Protein AF-A0A5Y0Z789-F1 (afdb_monomer_lite)

InterPro domains:
  IPR005661 Na+-transporting methylmalonyl-CoA/oxaloacetate decarboxylase, beta subunit [PF03977] (1-127)
  IPR005661 Na+-transporting methylmalonyl-CoA/oxaloacetate decarboxylase, beta subunit [PTHR35806] (1-127)
  IPR005661 Na+-transporting methylmalonyl-CoA/oxaloacetate decarboxylase, beta subunit [TIGR01109] (1-127)

Foldseek 3Di:
DPPVVVVVVLVCCVVVVPNVVVNVCVVPVVCVVVVVVVVVVVVVCCDCVNCVDPVNVVVVVVVVVVLVVQLVVLLVVLVVVQVVDPDRDDSLLSSLPPPPPPVSLVVSQVVQCVVPVVDGRSVVSND

Sequence (127 aa):
APLLGMFCFGNLMRE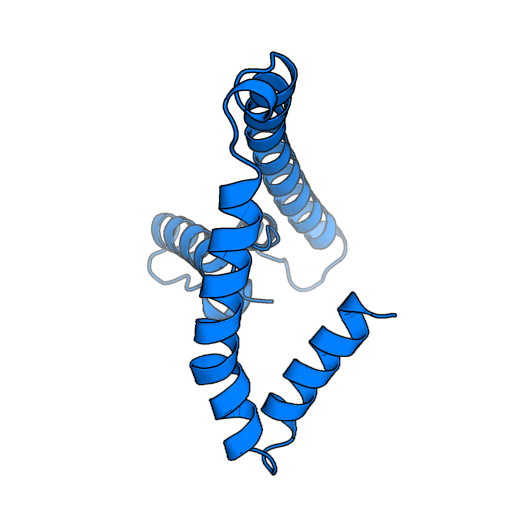SGVVERLSDTVQNGLINIVTIFLGLSVGAKLVADKFLQPQTLGILLLGVIAFGIGTAAGVLMAKLMNLCSKNKINPLIGSAGVSAVPMAARVSNKVGLESDPQNFLLMHAMG

pLDDT: mean 88.75, std 5.13, range [66.31, 96.19]

Radius of gyration: 19.45 Å; chains: 1; bounding box: 41×45×46 Å

Organism: NCBI:txid1151177

Structure (mmCIF, N/CA/C/O backbone):
data_AF-A0A5Y0Z789-F1
#
_entry.id   AF-A0A5Y0Z789-F1
#
loop_
_atom_site.group_PDB
_atom_site.id
_atom_site.type_symbol
_atom_site.label_atom_id
_atom_site.label_alt_id
_atom_site.label_comp_id
_atom_site.label_asym_id
_atom_site.label_entity_id
_atom_site.label_seq_id
_atom_site.pdbx_PDB_ins_code
_atom_site.Cartn_x
_atom_site.Cartn_y
_atom_site.Cartn_z
_atom_site.occupancy
_atom_site.B_iso_or_equiv
_atom_site.auth_seq_id
_atom_site.auth_comp_id
_atom_site.auth_asym_id
_atom_site.auth_atom_id
_atom_site.pdbx_PDB_model_num
ATOM 1 N N . ALA A 1 1 ? -12.865 -0.979 -14.619 1.00 70.06 1 ALA A N 1
ATOM 2 C CA . ALA A 1 1 ? -12.938 -2.455 -14.605 1.00 70.06 1 ALA A CA 1
ATOM 3 C C . ALA A 1 1 ? -11.585 -3.160 -14.408 1.00 70.06 1 ALA A C 1
ATOM 5 O O . ALA A 1 1 ? -11.550 -4.023 -13.542 1.00 70.06 1 ALA A O 1
ATOM 6 N N . PRO A 1 2 ? -10.477 -2.837 -15.116 1.00 89.00 2 PRO A N 1
ATOM 7 C CA . PRO A 1 2 ? -9.310 -3.734 -15.142 1.00 89.00 2 PRO A CA 1
ATOM 8 C C . PRO A 1 2 ? -8.552 -3.840 -13.808 1.00 89.00 2 PRO A C 1
ATOM 10 O O . PRO A 1 2 ? -8.127 -4.928 -13.446 1.00 89.00 2 PRO A O 1
ATOM 13 N N . LEU A 1 3 ? -8.424 -2.750 -13.042 1.00 87.50 3 LEU A N 1
ATOM 14 C CA . LEU A 1 3 ? -7.673 -2.763 -11.776 1.00 87.50 3 LEU A CA 1
ATOM 15 C C . LEU A 1 3 ? -8.421 -3.503 -10.657 1.00 87.50 3 LEU A C 1
ATOM 17 O O . LEU A 1 3 ? -7.940 -4.511 -10.149 1.00 87.50 3 LEU A O 1
ATOM 21 N N . LEU A 1 4 ? -9.628 -3.034 -10.317 1.00 89.19 4 LEU A N 1
ATOM 22 C CA . LEU A 1 4 ? -10.466 -3.660 -9.286 1.00 89.19 4 LEU A CA 1
ATOM 23 C C . LEU A 1 4 ? -10.856 -5.100 -9.652 1.00 89.19 4 LEU A C 1
ATOM 25 O O . LEU A 1 4 ? -10.891 -5.948 -8.773 1.00 89.19 4 LEU A O 1
ATOM 29 N N . GLY A 1 5 ? -11.084 -5.404 -10.936 1.00 91.62 5 GLY A N 1
ATOM 30 C CA . GLY A 1 5 ? -11.401 -6.763 -11.384 1.00 91.62 5 GLY A CA 1
ATOM 31 C C . GLY A 1 5 ? -10.266 -7.755 -11.123 1.00 91.62 5 GLY A C 1
ATOM 32 O O . GLY A 1 5 ? -10.500 -8.803 -10.526 1.00 91.62 5 GLY A O 1
ATOM 33 N N . MET A 1 6 ? -9.028 -7.406 -11.494 1.00 91.81 6 MET A N 1
ATOM 34 C CA . MET A 1 6 ? -7.859 -8.257 -11.229 1.00 91.81 6 MET A CA 1
ATOM 35 C C . MET A 1 6 ? -7.544 -8.361 -9.733 1.00 91.81 6 MET A C 1
ATOM 37 O O . MET A 1 6 ? -7.157 -9.430 -9.263 1.00 91.81 6 MET A O 1
ATOM 41 N N . PHE A 1 7 ? -7.766 -7.284 -8.971 1.00 90.62 7 PHE A N 1
ATOM 42 C CA . PHE A 1 7 ? -7.653 -7.305 -7.511 1.00 90.62 7 PHE A CA 1
ATOM 43 C C . PHE A 1 7 ? -8.662 -8.274 -6.877 1.00 90.62 7 PHE A C 1
ATOM 45 O O . PHE A 1 7 ? -8.276 -9.161 -6.117 1.00 90.62 7 PHE A O 1
ATOM 52 N N . CYS A 1 8 ? -9.946 -8.160 -7.229 1.00 92.31 8 CYS A N 1
ATOM 53 C CA . CYS A 1 8 ? -10.996 -9.040 -6.720 1.00 92.31 8 CYS A CA 1
ATOM 54 C C . CYS A 1 8 ? -10.793 -10.496 -7.148 1.00 92.31 8 CYS A C 1
ATOM 56 O O . CYS A 1 8 ? -11.110 -11.389 -6.372 1.00 92.31 8 CYS A O 1
ATOM 58 N N . PHE A 1 9 ? -10.240 -10.751 -8.337 1.00 92.88 9 PHE A N 1
ATOM 59 C CA . PHE A 1 9 ? -9.889 -12.106 -8.764 1.00 92.88 9 PHE A CA 1
ATOM 60 C C . PHE A 1 9 ? -8.791 -12.716 -7.881 1.00 92.88 9 PHE A C 1
ATOM 62 O O . PHE A 1 9 ? -8.927 -13.854 -7.437 1.00 92.88 9 PHE A O 1
ATOM 69 N N . GLY A 1 10 ? -7.748 -11.945 -7.553 1.00 91.50 10 GLY A N 1
ATOM 70 C CA . GLY A 1 10 ? -6.739 -12.344 -6.567 1.00 91.50 10 GLY A CA 1
ATOM 71 C C . GLY A 1 10 ? -7.346 -12.642 -5.193 1.00 91.50 10 GLY A C 1
ATOM 72 O O . GLY A 1 10 ? -7.052 -13.681 -4.605 1.00 91.50 10 GLY A O 1
ATOM 73 N N . ASN A 1 11 ? -8.247 -11.776 -4.720 1.00 93.12 11 ASN A N 1
ATOM 74 C CA . ASN A 1 11 ? -8.948 -11.976 -3.451 1.00 93.12 11 ASN A CA 1
ATOM 75 C C . ASN A 1 11 ? -9.834 -13.232 -3.470 1.00 93.12 11 ASN A C 1
ATOM 77 O O . ASN A 1 11 ? -9.814 -14.013 -2.528 1.00 93.12 11 ASN A O 1
ATOM 81 N N . LEU A 1 12 ? -10.562 -13.476 -4.563 1.00 93.75 12 LEU A N 1
ATOM 82 C CA . LEU A 1 12 ? -11.405 -14.659 -4.720 1.00 93.75 12 LEU A CA 1
ATOM 83 C C . LEU A 1 12 ? -10.580 -15.949 -4.719 1.00 93.75 12 LEU A C 1
ATOM 85 O O . LEU A 1 12 ? -10.986 -16.913 -4.086 1.00 93.75 12 LEU A O 1
ATOM 89 N N . MET A 1 13 ? -9.421 -15.980 -5.384 1.00 91.31 13 MET A N 1
ATOM 90 C CA . MET A 1 13 ? -8.545 -17.159 -5.352 1.00 91.31 13 MET A CA 1
ATOM 91 C C . MET A 1 13 ? -8.060 -17.479 -3.933 1.00 91.31 13 MET A C 1
ATOM 93 O O . MET A 1 13 ? -7.968 -18.652 -3.577 1.00 91.31 13 MET A O 1
ATOM 97 N N . ARG A 1 14 ? -7.793 -16.449 -3.121 1.00 90.75 14 ARG A N 1
ATOM 98 C CA . ARG A 1 14 ? -7.392 -16.607 -1.719 1.00 90.75 14 ARG A CA 1
ATOM 99 C C . ARG A 1 14 ? -8.551 -17.069 -0.831 1.00 90.75 14 ARG A C 1
ATOM 101 O O . ARG A 1 14 ? -8.387 -18.014 -0.071 1.00 90.75 14 ARG A O 1
ATOM 108 N N . GLU A 1 15 ? -9.712 -16.430 -0.944 1.00 92.69 15 GLU A N 1
ATOM 109 C CA . GLU A 1 15 ? -10.874 -16.696 -0.082 1.00 92.69 15 GLU A CA 1
ATOM 110 C C . GLU A 1 15 ? -11.660 -17.954 -0.490 1.00 92.69 15 GLU A C 1
ATOM 112 O O . GLU A 1 15 ? -12.334 -18.563 0.334 1.00 92.69 15 GLU A O 1
ATOM 117 N N . SER A 1 16 ? -11.581 -18.387 -1.754 1.00 91.56 16 SER A N 1
ATOM 118 C CA . SER A 1 16 ? -12.356 -19.532 -2.249 1.00 91.56 16 SER A CA 1
ATOM 119 C C . SER A 1 16 ? -11.886 -20.882 -1.695 1.00 91.56 16 SER A C 1
ATOM 121 O O . SER A 1 16 ? -12.645 -21.844 -1.800 1.00 91.56 16 SER A O 1
ATOM 123 N N . GLY A 1 17 ? -10.655 -20.999 -1.185 1.00 87.56 17 GLY A N 1
ATOM 124 C CA . GLY A 1 17 ? -10.113 -22.205 -0.531 1.00 87.56 17 GLY A CA 1
ATOM 125 C C . GLY A 1 17 ? -9.933 -23.458 -1.407 1.00 87.56 17 GLY A C 1
ATOM 126 O O . GLY A 1 17 ? -9.215 -24.371 -1.027 1.00 87.56 17 GLY A O 1
ATOM 127 N N . VAL A 1 18 ? -10.538 -23.522 -2.597 1.00 92.62 18 VAL A N 1
ATOM 128 C CA . VAL A 1 18 ? -10.474 -24.691 -3.503 1.00 92.62 18 VAL A CA 1
ATOM 129 C C . VAL A 1 18 ? -9.350 -24.599 -4.539 1.00 92.62 18 VAL A C 1
ATOM 131 O O . VAL A 1 18 ? -9.036 -25.578 -5.212 1.00 92.62 18 VAL A O 1
ATOM 134 N N . VAL A 1 19 ? -8.733 -23.423 -4.678 1.00 92.12 19 VAL A N 1
ATOM 135 C CA . VAL A 1 19 ? -7.673 -23.136 -5.659 1.00 92.12 19 VAL A CA 1
ATOM 136 C C . VAL A 1 19 ? -6.335 -22.799 -4.991 1.00 92.12 19 VAL A C 1
ATOM 138 O O . VAL A 1 19 ? -5.608 -21.928 -5.466 1.00 92.12 19 VAL A O 1
ATOM 141 N N . GLU A 1 20 ? -5.973 -23.508 -3.916 1.00 91.19 20 GLU A N 1
ATOM 142 C CA . GLU A 1 20 ? -4.737 -23.268 -3.143 1.00 91.19 20 GLU A CA 1
ATOM 143 C C . GLU A 1 20 ? -3.488 -23.191 -4.029 1.00 91.19 20 GLU A C 1
ATOM 145 O O . GLU A 1 20 ? -2.746 -22.215 -3.979 1.00 91.19 20 GLU A O 1
ATOM 150 N N . ARG A 1 21 ? -3.315 -24.155 -4.945 1.00 93.38 21 ARG A N 1
ATOM 151 C CA . ARG A 1 21 ? -2.174 -24.178 -5.876 1.00 93.38 21 ARG A CA 1
ATOM 152 C C . ARG A 1 21 ? -2.072 -22.910 -6.721 1.00 93.38 21 ARG A C 1
ATOM 154 O O . ARG A 1 21 ? -0.965 -22.447 -6.993 1.00 93.38 21 ARG A O 1
ATOM 161 N N . LEU A 1 22 ? -3.203 -22.367 -7.174 1.00 90.69 22 LEU A N 1
ATOM 162 C CA . LEU A 1 22 ? -3.219 -21.149 -7.984 1.00 90.69 22 LEU A CA 1
ATOM 163 C C . LEU A 1 22 ? -2.945 -19.931 -7.104 1.00 90.69 22 LEU A C 1
ATOM 165 O O . LEU A 1 22 ? -2.101 -19.120 -7.472 1.00 90.69 22 LEU A O 1
ATOM 169 N N . SER A 1 23 ? -3.591 -19.833 -5.939 1.00 91.62 23 SER A N 1
ATOM 170 C CA . SER A 1 23 ? -3.356 -18.752 -4.976 1.00 91.62 23 SER A CA 1
ATOM 171 C C . SER A 1 23 ? -1.876 -18.669 -4.577 1.00 91.62 23 SER A C 1
ATOM 173 O O . SER A 1 23 ? -1.267 -17.604 -4.685 1.00 91.62 23 SER A O 1
ATOM 175 N N . ASP A 1 24 ? -1.258 -19.803 -4.232 1.00 93.56 24 ASP A N 1
ATOM 176 C CA . ASP A 1 24 ? 0.160 -19.894 -3.864 1.00 93.56 24 ASP A CA 1
ATOM 177 C C . ASP A 1 24 ? 1.104 -19.546 -5.009 1.00 93.56 24 ASP A C 1
ATOM 179 O O . ASP A 1 24 ? 2.103 -18.847 -4.810 1.00 93.56 24 ASP A O 1
ATOM 183 N N . THR A 1 25 ? 0.782 -20.001 -6.220 1.00 94.50 25 THR A N 1
ATOM 184 C CA . THR A 1 25 ? 1.568 -19.667 -7.411 1.00 94.50 25 THR A CA 1
ATOM 185 C C . THR A 1 25 ? 1.485 -18.174 -7.709 1.00 94.50 25 THR A C 1
ATOM 187 O O . THR A 1 25 ? 2.501 -17.573 -8.051 1.00 94.50 25 THR A O 1
ATOM 190 N N . VAL A 1 26 ? 0.309 -17.559 -7.555 1.00 93.25 26 VAL A N 1
ATOM 191 C CA . VAL A 1 26 ? 0.108 -16.128 -7.797 1.00 93.25 26 VAL A CA 1
ATOM 192 C C . VAL A 1 26 ? 0.884 -15.293 -6.780 1.00 93.25 26 VAL A C 1
ATOM 194 O O . VAL A 1 26 ? 1.675 -14.450 -7.195 1.00 93.25 26 VAL A O 1
ATOM 197 N N . GLN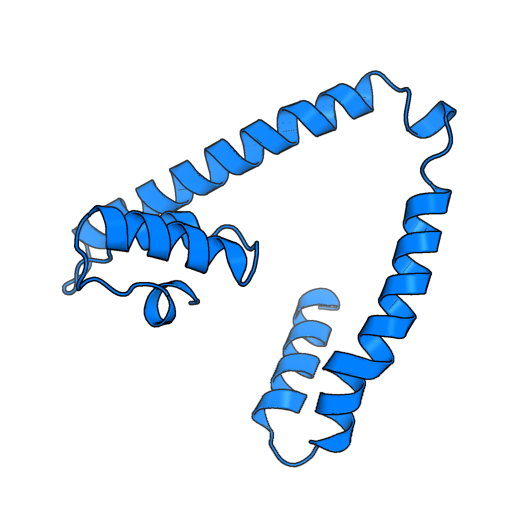 A 1 27 ? 0.723 -15.541 -5.475 1.00 90.69 27 GLN A N 1
ATOM 198 C CA . GLN A 1 27 ? 1.349 -14.719 -4.428 1.00 90.69 27 GLN A CA 1
ATOM 199 C C . GLN A 1 27 ? 2.875 -14.874 -4.334 1.00 90.69 27 GLN A C 1
ATOM 201 O O . GLN A 1 27 ? 3.550 -13.935 -3.919 1.00 90.69 27 GLN A O 1
ATOM 206 N N . ASN A 1 28 ? 3.423 -16.025 -4.744 1.00 93.50 28 ASN A N 1
ATOM 207 C CA . ASN A 1 28 ? 4.860 -16.296 -4.693 1.00 93.50 28 ASN A CA 1
ATOM 208 C C . ASN A 1 28 ? 5.496 -16.273 -6.090 1.00 93.50 28 ASN A C 1
ATOM 210 O O . ASN A 1 28 ? 6.161 -15.312 -6.472 1.00 93.50 28 ASN A O 1
ATOM 214 N N . GLY A 1 29 ? 5.311 -17.348 -6.861 1.00 92.75 29 GLY A N 1
ATOM 215 C CA . GLY A 1 29 ? 6.058 -17.583 -8.099 1.00 92.75 29 GLY A CA 1
ATOM 216 C C . GLY A 1 29 ? 5.807 -16.520 -9.167 1.00 92.75 29 GLY A C 1
ATOM 217 O O . GLY A 1 29 ? 6.748 -15.933 -9.699 1.00 92.75 29 GLY A O 1
ATOM 218 N N . LEU A 1 30 ? 4.538 -16.239 -9.458 1.00 94.06 30 LEU A N 1
ATOM 219 C CA . LEU A 1 30 ? 4.148 -15.317 -10.518 1.00 94.06 30 LEU A CA 1
ATOM 220 C C . LEU A 1 30 ? 4.506 -13.870 -10.173 1.00 94.06 30 LEU A C 1
ATOM 222 O O . LEU A 1 30 ? 5.106 -13.185 -11.002 1.00 94.06 30 LEU A O 1
ATOM 226 N N . ILE A 1 31 ? 4.185 -13.411 -8.958 1.00 94.19 31 ILE A N 1
ATOM 227 C CA . ILE A 1 31 ? 4.531 -12.056 -8.510 1.00 94.19 31 ILE A CA 1
ATOM 228 C C . ILE A 1 31 ? 6.043 -11.836 -8.543 1.00 94.19 31 ILE A C 1
ATOM 230 O O . ILE A 1 31 ? 6.470 -10.799 -9.046 1.00 94.19 31 ILE A O 1
ATOM 234 N N . ASN A 1 32 ? 6.862 -12.798 -8.111 1.00 94.56 32 ASN A N 1
ATOM 235 C CA . ASN A 1 32 ? 8.320 -12.652 -8.147 1.00 94.56 32 ASN A CA 1
ATOM 236 C C . ASN A 1 32 ? 8.853 -12.479 -9.580 1.00 94.56 32 ASN A C 1
ATOM 238 O O . ASN A 1 32 ? 9.678 -11.601 -9.825 1.00 94.56 32 ASN A O 1
ATOM 242 N N . ILE A 1 33 ? 8.342 -13.252 -10.543 1.00 95.94 33 ILE A N 1
ATOM 243 C CA . ILE A 1 33 ? 8.748 -13.148 -11.955 1.00 95.94 33 ILE A CA 1
ATOM 244 C C . ILE A 1 33 ? 8.309 -11.806 -12.555 1.00 95.94 33 ILE A C 1
ATOM 246 O O . ILE A 1 33 ? 9.117 -11.080 -13.137 1.00 95.94 33 ILE A O 1
ATOM 250 N N . VAL A 1 34 ? 7.031 -11.449 -12.400 1.00 96.06 34 VAL A N 1
ATOM 251 C CA . VAL A 1 34 ? 6.477 -10.213 -12.975 1.00 96.06 34 VAL A CA 1
ATOM 252 C C . VAL A 1 34 ? 7.107 -8.977 -12.332 1.00 96.06 34 VAL A C 1
ATOM 254 O O . VAL A 1 34 ? 7.358 -7.999 -13.031 1.00 96.06 34 VAL A O 1
ATOM 257 N N . THR A 1 35 ? 7.435 -9.020 -11.038 1.00 94.69 35 THR A N 1
ATOM 258 C CA . THR A 1 35 ? 8.108 -7.916 -10.334 1.00 94.69 35 THR A CA 1
ATOM 259 C C . THR A 1 35 ? 9.502 -7.656 -10.895 1.00 94.69 35 THR A C 1
ATOM 261 O O . THR A 1 35 ? 9.868 -6.495 -11.067 1.00 94.69 35 THR A O 1
ATOM 264 N N . ILE A 1 36 ? 10.260 -8.699 -11.251 1.00 95.19 36 ILE A N 1
ATOM 265 C CA . ILE A 1 36 ? 11.564 -8.539 -11.914 1.00 95.19 36 ILE A CA 1
ATOM 266 C C . ILE A 1 36 ? 11.379 -7.824 -13.255 1.00 95.19 36 ILE A C 1
ATOM 268 O O . ILE A 1 36 ? 12.008 -6.793 -13.495 1.00 95.19 36 ILE A O 1
ATOM 272 N N . PHE A 1 37 ? 10.476 -8.308 -14.112 1.00 96.19 37 PHE A N 1
ATOM 273 C CA . PHE A 1 37 ? 10.241 -7.683 -15.417 1.00 96.19 37 PHE A CA 1
ATOM 274 C C . PHE A 1 37 ? 9.709 -6.253 -15.310 1.00 96.19 37 PHE A C 1
ATOM 276 O O . PHE A 1 37 ? 10.130 -5.383 -16.075 1.00 96.19 37 PHE A O 1
ATOM 283 N N . LEU A 1 38 ? 8.825 -5.984 -14.349 1.00 94.88 38 LEU A N 1
ATOM 284 C CA . LEU A 1 38 ? 8.325 -4.642 -14.075 1.00 94.88 38 LEU A CA 1
ATOM 285 C C . LEU A 1 38 ? 9.454 -3.728 -13.591 1.00 94.88 38 LEU A C 1
ATOM 287 O O . LEU A 1 38 ? 9.582 -2.614 -14.092 1.00 94.88 38 LEU A O 1
ATOM 291 N N . GLY A 1 39 ? 10.306 -4.208 -12.683 1.00 93.81 39 GLY A N 1
ATOM 292 C CA . GLY A 1 39 ? 11.469 -3.480 -12.180 1.00 93.81 39 GLY A CA 1
ATOM 293 C C . GLY A 1 39 ? 12.439 -3.098 -13.296 1.00 93.81 39 GLY A C 1
ATOM 294 O O . GLY A 1 39 ? 12.828 -1.935 -13.393 1.00 93.81 39 GLY A O 1
ATOM 295 N N . LEU A 1 40 ? 12.755 -4.031 -14.200 1.00 94.25 40 LEU A N 1
ATOM 296 C CA . LEU A 1 40 ? 13.567 -3.742 -15.386 1.00 94.25 40 LEU A CA 1
ATOM 297 C C . LEU A 1 40 ? 12.871 -2.749 -16.325 1.00 94.25 40 LEU A C 1
ATOM 299 O O . LEU A 1 40 ? 13.512 -1.830 -16.825 1.00 94.25 40 LEU A O 1
ATOM 303 N N . SER A 1 41 ? 11.564 -2.896 -16.547 1.00 93.06 41 SER A N 1
ATOM 304 C CA . SER A 1 41 ? 10.798 -2.022 -17.447 1.00 93.06 41 SER A CA 1
ATOM 305 C C . SER A 1 41 ? 10.698 -0.584 -16.926 1.00 93.06 41 SER A C 1
ATOM 307 O O . SER A 1 41 ? 10.815 0.366 -17.701 1.00 93.06 41 SER A O 1
ATOM 309 N N . VAL A 1 42 ? 10.510 -0.410 -15.615 1.00 92.25 42 VAL A N 1
ATOM 310 C CA . VAL A 1 42 ? 10.524 0.901 -14.947 1.00 92.25 42 VAL A CA 1
ATOM 311 C C . VAL A 1 42 ? 11.944 1.466 -14.929 1.00 92.25 42 VAL A C 1
ATOM 313 O O . VAL A 1 42 ? 12.140 2.626 -15.287 1.00 92.25 42 VAL A O 1
ATOM 316 N N . GLY A 1 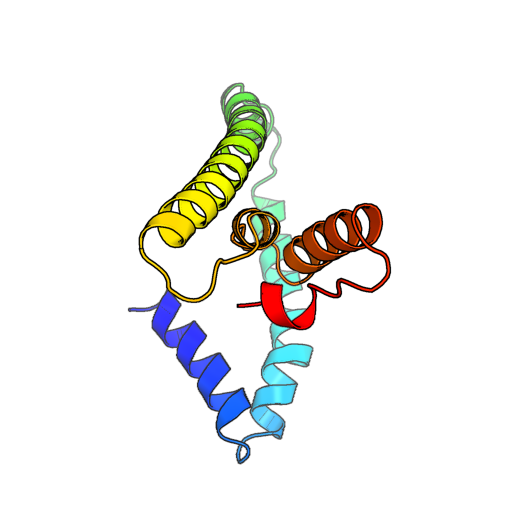43 ? 12.945 0.643 -14.602 1.00 89.25 43 GLY A N 1
ATOM 317 C CA . GLY A 1 43 ? 14.359 1.024 -14.619 1.00 89.25 43 GLY A CA 1
ATOM 318 C C . GLY A 1 43 ? 14.841 1.474 -15.999 1.00 89.25 43 GLY A C 1
ATOM 319 O O . GLY A 1 43 ? 15.564 2.458 -16.107 1.00 89.25 43 GLY A O 1
ATOM 320 N N . ALA A 1 44 ? 14.352 0.851 -17.072 1.00 88.94 44 ALA A N 1
ATOM 321 C CA . ALA A 1 44 ? 14.645 1.252 -18.447 1.00 88.94 44 ALA A CA 1
ATOM 322 C C . ALA A 1 44 ? 14.136 2.664 -18.798 1.00 88.94 44 ALA A C 1
ATOM 324 O O . ALA A 1 44 ? 14.589 3.257 -19.776 1.00 88.94 44 ALA A O 1
ATOM 325 N N . LYS A 1 45 ? 13.203 3.232 -18.020 1.00 83.19 45 LYS A N 1
ATOM 326 C CA . LYS A 1 45 ? 12.747 4.624 -18.173 1.00 83.19 45 LYS A CA 1
ATOM 327 C C . LYS A 1 45 ? 13.593 5.630 -17.384 1.00 83.19 45 LYS A C 1
ATOM 329 O O . LYS A 1 45 ? 13.440 6.828 -17.618 1.00 83.19 45 LYS A O 1
ATOM 334 N N . LEU A 1 46 ? 14.511 5.181 -16.524 1.00 81.94 46 LEU A N 1
ATOM 335 C CA . LEU A 1 46 ? 15.434 6.023 -15.747 1.00 81.94 46 LEU A CA 1
ATOM 336 C C . LEU A 1 46 ? 16.662 6.457 -16.570 1.00 81.94 46 LEU A C 1
ATOM 338 O O . LEU A 1 46 ? 17.796 6.406 -16.101 1.00 81.94 46 LEU A O 1
ATOM 342 N N . VAL A 1 47 ? 16.448 6.882 -17.816 1.00 84.56 47 VAL A N 1
ATOM 343 C CA . VAL A 1 47 ? 17.506 7.473 -18.651 1.00 84.56 47 VAL A CA 1
ATOM 344 C C . VAL A 1 47 ? 17.782 8.898 -18.163 1.00 84.56 47 VAL A C 1
ATOM 346 O O . VAL A 1 47 ? 16.848 9.600 -17.768 1.00 84.56 47 VAL A O 1
ATOM 349 N N . ALA A 1 48 ? 19.046 9.336 -18.200 1.00 76.88 48 ALA A N 1
ATOM 350 C CA . ALA A 1 48 ? 19.495 10.638 -17.691 1.00 76.88 48 ALA A CA 1
ATOM 351 C C . ALA A 1 48 ? 18.596 11.803 -18.144 1.00 76.88 48 ALA A C 1
ATOM 353 O O . ALA A 1 48 ? 18.143 12.582 -17.313 1.00 76.88 48 ALA A O 1
ATOM 354 N N . ASP A 1 49 ? 18.217 11.841 -19.421 1.00 79.19 49 ASP A N 1
ATOM 355 C CA . ASP A 1 49 ? 17.394 12.914 -19.995 1.00 79.19 49 ASP A CA 1
ATOM 356 C C . ASP A 1 49 ? 15.941 12.926 -19.498 1.00 79.19 49 ASP A C 1
ATOM 358 O O . ASP A 1 49 ? 15.230 13.913 -19.679 1.00 79.19 49 ASP A O 1
ATOM 362 N N . LYS A 1 50 ? 15.464 11.821 -18.915 1.00 78.25 50 LYS A N 1
ATOM 363 C CA . LYS A 1 50 ? 14.129 11.692 -18.310 1.00 78.25 50 LYS A CA 1
ATOM 364 C C . LYS A 1 50 ? 14.162 11.873 -16.796 1.00 78.25 50 LYS A C 1
ATOM 366 O O . LYS A 1 50 ? 13.170 12.324 -16.232 1.00 78.25 50 LYS A O 1
ATOM 371 N N . PHE A 1 51 ? 15.276 11.533 -16.151 1.00 80.69 51 PHE A N 1
ATOM 372 C CA . PHE A 1 51 ? 15.422 11.624 -14.701 1.00 80.69 51 PHE A CA 1
ATOM 373 C C . PHE A 1 51 ? 15.982 12.976 -14.233 1.00 80.69 51 PHE A C 1
ATOM 375 O O . PHE A 1 51 ? 15.495 13.532 -13.252 1.00 80.69 51 PHE A O 1
ATOM 382 N N . LEU A 1 52 ? 16.960 13.547 -14.942 1.00 80.44 52 LEU A N 1
ATOM 383 C CA . LEU A 1 52 ? 17.593 14.835 -14.625 1.00 80.44 52 LEU A CA 1
ATOM 384 C C . LEU A 1 52 ? 16.810 16.007 -15.230 1.00 80.44 52 LEU A C 1
ATOM 386 O O . LEU A 1 52 ? 17.344 16.847 -15.950 1.00 80.44 52 LEU A O 1
ATOM 390 N N . GLN A 1 53 ? 15.513 16.044 -14.944 1.00 85.31 53 GLN A N 1
ATOM 391 C CA . GLN A 1 53 ? 14.613 17.110 -15.361 1.00 85.31 53 GLN A CA 1
ATOM 392 C C . GLN A 1 53 ? 14.145 17.902 -14.136 1.00 85.31 53 GLN A C 1
ATOM 394 O O . GLN A 1 53 ? 13.846 17.296 -13.110 1.00 85.31 53 GLN A O 1
ATOM 399 N N . PRO A 1 54 ? 13.992 19.234 -14.205 1.00 86.12 54 PRO A N 1
ATOM 400 C CA . PRO A 1 54 ? 13.470 20.011 -13.074 1.00 86.12 54 PRO A CA 1
ATOM 401 C C . PRO A 1 54 ? 12.074 19.537 -12.621 1.00 86.12 54 PRO A C 1
ATOM 403 O O . PRO A 1 54 ? 11.706 19.684 -11.457 1.00 86.12 54 PRO A O 1
ATOM 406 N N . GLN A 1 55 ? 11.317 18.895 -13.514 1.00 89.00 55 GLN A N 1
ATOM 407 C CA . GLN A 1 55 ? 10.042 18.249 -13.222 1.00 89.00 55 GLN A CA 1
ATOM 408 C C . GLN A 1 55 ? 10.171 17.097 -12.209 1.00 89.00 55 GLN A C 1
ATOM 410 O O . GLN A 1 55 ? 9.278 16.931 -11.378 1.00 89.00 55 GLN A O 1
ATOM 415 N N . THR A 1 56 ? 11.257 16.312 -12.226 1.00 87.12 56 THR A N 1
ATOM 416 C CA . THR A 1 56 ? 11.419 15.173 -11.301 1.00 87.12 56 THR A CA 1
ATOM 417 C C . THR A 1 56 ? 11.638 15.635 -9.869 1.00 87.12 56 THR A C 1
ATOM 419 O O . THR A 1 56 ? 11.080 15.039 -8.949 1.00 87.12 56 THR A O 1
ATOM 422 N N . LEU A 1 57 ? 12.341 16.754 -9.674 1.00 89.12 57 LEU A N 1
ATOM 423 C CA . LEU A 1 57 ? 12.463 17.393 -8.365 1.00 89.12 57 LEU A CA 1
ATOM 424 C C . LEU A 1 57 ? 11.087 17.809 -7.820 1.00 89.12 57 LEU A C 1
ATOM 426 O O . LEU A 1 57 ? 10.796 17.592 -6.644 1.00 89.12 57 LEU A O 1
ATOM 430 N N . GLY A 1 58 ? 10.212 18.329 -8.687 1.00 90.38 58 GLY A N 1
ATOM 431 C CA . GLY A 1 58 ? 8.823 18.638 -8.342 1.00 90.38 58 GLY A CA 1
ATOM 432 C C . GLY A 1 58 ? 8.034 17.406 -7.891 1.00 90.38 58 GLY A C 1
ATOM 433 O O . GLY A 1 58 ? 7.354 17.461 -6.869 1.00 90.38 58 GLY A O 1
ATOM 434 N N . ILE A 1 59 ? 8.166 16.277 -8.595 1.00 91.62 59 ILE A N 1
ATOM 435 C CA . ILE A 1 59 ? 7.503 15.012 -8.227 1.00 91.62 59 ILE A CA 1
ATOM 436 C C . ILE A 1 59 ? 7.984 14.521 -6.855 1.00 91.62 59 ILE A C 1
ATOM 438 O O . ILE A 1 59 ? 7.162 14.123 -6.030 1.00 91.62 59 ILE A O 1
ATOM 442 N N . LEU A 1 60 ? 9.293 14.578 -6.585 1.00 89.12 60 LEU A N 1
ATOM 443 C CA . LEU A 1 60 ? 9.862 14.152 -5.303 1.00 89.12 60 LEU A CA 1
ATOM 444 C C . LEU A 1 60 ? 9.343 15.000 -4.134 1.00 89.12 60 LEU A C 1
ATOM 446 O O . LEU A 1 60 ? 8.911 14.450 -3.120 1.00 89.12 60 LEU A O 1
ATOM 450 N N . LEU A 1 61 ? 9.331 16.328 -4.283 1.00 92.44 61 LEU A N 1
ATOM 451 C CA . LEU A 1 61 ? 8.840 17.240 -3.245 1.00 92.44 61 LEU A CA 1
ATOM 452 C C . LEU A 1 61 ? 7.329 17.100 -3.023 1.00 92.44 61 LEU A C 1
ATOM 454 O O . LEU A 1 61 ? 6.877 16.999 -1.880 1.00 92.44 61 LEU A O 1
ATOM 458 N N . LEU A 1 62 ? 6.546 17.039 -4.103 1.00 92.31 62 LEU A N 1
ATOM 459 C CA . LEU A 1 62 ? 5.099 16.837 -4.018 1.00 92.31 62 LEU A CA 1
ATOM 460 C C . LEU A 1 62 ? 4.749 15.480 -3.407 1.00 92.31 62 LEU A C 1
ATOM 462 O O . LEU A 1 62 ? 3.765 15.397 -2.681 1.00 92.31 62 LEU A O 1
ATOM 466 N N . GLY A 1 63 ? 5.557 14.441 -3.635 1.00 90.81 63 GLY A N 1
ATOM 467 C CA . GLY A 1 63 ? 5.362 13.123 -3.032 1.00 90.81 63 GLY A CA 1
ATOM 468 C C . GLY A 1 63 ? 5.390 13.162 -1.502 1.00 90.81 63 GLY A C 1
ATOM 469 O O . GLY A 1 63 ? 4.502 12.608 -0.855 1.00 90.81 63 GLY A O 1
ATOM 470 N N . VAL A 1 64 ? 6.354 13.875 -0.911 1.00 90.94 64 VAL A N 1
ATOM 471 C CA . VAL A 1 64 ? 6.452 14.029 0.554 1.00 90.94 64 VAL A CA 1
ATOM 472 C C . VAL A 1 64 ? 5.238 14.775 1.107 1.00 90.94 64 VAL A C 1
ATOM 474 O O . VAL A 1 64 ? 4.623 14.342 2.083 1.00 90.94 64 VAL A O 1
ATOM 477 N N . ILE A 1 65 ? 4.855 15.872 0.453 1.00 93.81 65 ILE A N 1
ATOM 478 C CA . ILE A 1 65 ? 3.696 16.677 0.855 1.00 93.81 65 ILE A CA 1
ATOM 479 C C . ILE A 1 65 ? 2.401 15.866 0.710 1.00 93.81 65 ILE A C 1
ATOM 481 O O . ILE A 1 65 ? 1.544 15.923 1.589 1.00 93.81 65 ILE A O 1
ATOM 485 N N . ALA A 1 66 ? 2.268 15.061 -0.345 1.00 91.69 66 ALA A N 1
ATOM 486 C CA . ALA A 1 66 ? 1.108 14.207 -0.573 1.00 91.69 66 ALA A CA 1
ATOM 487 C C . ALA A 1 66 ? 0.922 13.179 0.552 1.00 91.69 66 ALA A C 1
ATOM 489 O O . ALA A 1 66 ? -0.195 13.019 1.046 1.00 91.69 66 ALA A O 1
ATOM 490 N N . PHE A 1 67 ? 1.998 12.536 1.021 1.00 90.81 67 PHE A N 1
ATOM 491 C CA . PHE A 1 67 ? 1.927 11.648 2.189 1.00 90.81 67 PHE A CA 1
ATOM 492 C C . PHE A 1 67 ? 1.559 12.404 3.473 1.00 90.81 67 PHE A C 1
ATOM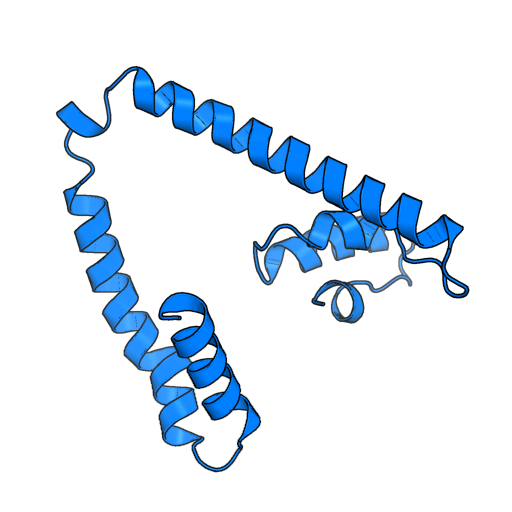 494 O O . PHE A 1 67 ? 0.744 11.917 4.262 1.00 90.81 67 PHE A O 1
ATOM 501 N N . GLY A 1 68 ? 2.100 13.609 3.672 1.00 92.56 68 GLY A N 1
ATOM 502 C CA . GLY A 1 68 ? 1.747 14.472 4.804 1.00 92.56 68 GLY A CA 1
ATOM 503 C C . GLY A 1 68 ? 0.264 14.855 4.826 1.00 92.56 68 GLY A C 1
ATOM 504 O O . GLY A 1 68 ? -0.405 14.703 5.846 1.00 92.56 68 GLY A O 1
ATOM 505 N N . ILE A 1 69 ? -0.287 15.284 3.690 1.00 93.62 69 ILE A N 1
ATOM 506 C CA . ILE A 1 69 ? -1.709 15.636 3.575 1.00 93.62 69 ILE A CA 1
ATOM 507 C C . ILE A 1 69 ? -2.586 14.388 3.714 1.00 93.62 69 ILE A C 1
ATOM 509 O O . ILE A 1 69 ? -3.598 14.438 4.407 1.00 93.62 69 ILE A O 1
ATOM 513 N N . GLY A 1 70 ? -2.200 13.261 3.108 1.00 91.25 70 GLY A N 1
ATOM 514 C CA . GLY A 1 70 ? -2.958 12.010 3.187 1.00 91.25 70 GLY A CA 1
ATOM 515 C C . GLY A 1 70 ? -3.076 11.479 4.617 1.00 91.25 70 GLY A C 1
ATOM 516 O O . GLY A 1 70 ? -4.174 11.152 5.067 1.00 91.25 70 GLY A O 1
ATOM 517 N N . THR A 1 71 ? -1.971 11.461 5.367 1.00 91.75 71 THR A N 1
ATOM 518 C CA . THR A 1 71 ? -1.986 11.076 6.789 1.00 91.75 71 THR A CA 1
ATOM 519 C C . THR A 1 71 ? -2.811 12.046 7.635 1.00 91.75 71 THR A C 1
ATOM 521 O O . THR A 1 71 ? -3.644 11.598 8.424 1.00 91.75 71 THR A O 1
ATOM 524 N N . ALA A 1 72 ? -2.646 13.360 7.439 1.0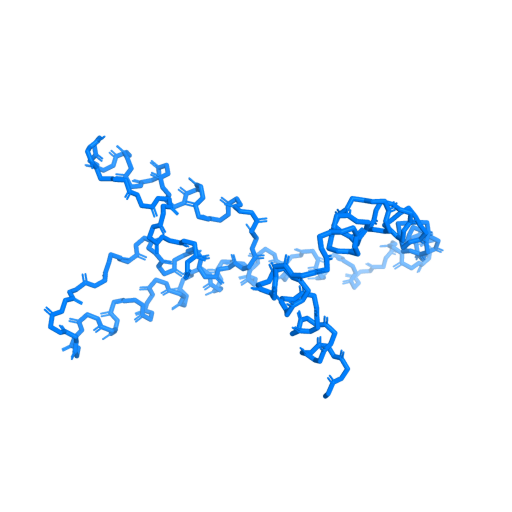0 92.44 72 ALA A N 1
ATOM 525 C CA . ALA A 1 72 ? -3.407 14.387 8.150 1.00 92.44 72 ALA A CA 1
ATOM 526 C C . ALA A 1 72 ? -4.919 14.286 7.876 1.00 92.44 72 ALA A C 1
ATOM 528 O O . ALA A 1 72 ? -5.730 14.331 8.801 1.00 92.44 72 ALA A O 1
ATOM 529 N N . ALA A 1 73 ? -5.309 14.092 6.617 1.00 93.12 73 ALA A N 1
ATOM 530 C CA . ALA A 1 73 ? -6.700 13.900 6.226 1.00 93.12 73 ALA A CA 1
ATOM 531 C C . ALA A 1 73 ? -7.284 12.613 6.829 1.00 93.12 73 ALA A C 1
ATOM 533 O O . ALA A 1 73 ? -8.403 12.635 7.339 1.00 93.12 73 ALA A O 1
ATOM 534 N N . GLY A 1 74 ? -6.519 11.517 6.848 1.00 91.06 74 GLY A N 1
ATOM 535 C CA . GLY A 1 74 ? -6.929 10.252 7.461 1.00 91.06 74 GLY A CA 1
ATOM 536 C C . GLY A 1 74 ? -7.212 10.376 8.962 1.00 91.06 74 GLY A C 1
ATOM 537 O O . GLY A 1 74 ? -8.263 9.941 9.436 1.00 91.06 74 GLY A O 1
ATOM 538 N N . VAL A 1 75 ? -6.330 11.037 9.722 1.00 92.75 75 VAL A N 1
ATOM 539 C CA . VAL A 1 75 ? -6.557 11.262 11.164 1.00 92.75 75 VAL A CA 1
ATOM 540 C C . VAL A 1 75 ? -7.704 12.239 11.431 1.00 92.75 75 VAL A C 1
ATOM 542 O O . VAL A 1 75 ? -8.451 12.053 12.394 1.00 92.75 75 VAL A O 1
ATOM 545 N N . LEU A 1 76 ? -7.886 13.262 10.588 1.00 91.69 76 LEU A N 1
ATOM 546 C CA . LEU A 1 76 ? -9.022 14.183 10.687 1.00 91.69 76 LEU A CA 1
ATOM 547 C C . LEU A 1 76 ? -10.341 13.462 10.410 1.00 91.69 76 LEU A C 1
ATOM 549 O O . LEU A 1 76 ? -11.295 13.645 11.161 1.00 91.69 76 LEU A O 1
ATOM 553 N N . MET A 1 77 ? -10.382 12.591 9.401 1.00 90.69 77 MET A N 1
ATOM 554 C CA . MET A 1 77 ? -11.557 11.776 9.106 1.00 90.69 77 MET A CA 1
ATOM 555 C C . MET A 1 77 ? -11.895 10.841 10.272 1.00 90.69 77 MET A C 1
ATOM 557 O O . MET A 1 77 ? -13.050 10.778 10.684 1.00 90.69 77 MET A O 1
ATOM 561 N N . ALA A 1 78 ? -10.898 10.193 10.883 1.00 89.62 78 ALA A N 1
ATOM 562 C CA . ALA A 1 78 ? -11.116 9.377 12.080 1.00 89.62 78 ALA A CA 1
ATOM 563 C C . ALA A 1 78 ? -11.700 10.202 13.246 1.00 89.62 78 ALA A C 1
ATOM 565 O O . ALA A 1 78 ? -12.621 9.755 13.931 1.00 89.62 78 ALA A O 1
ATOM 566 N N . LYS A 1 79 ? -11.236 11.445 13.438 1.00 89.81 79 LYS A N 1
ATOM 567 C CA . LYS A 1 79 ? -11.823 12.369 14.424 1.00 89.81 79 LYS A CA 1
ATOM 568 C C . LYS A 1 79 ? -13.257 12.775 14.076 1.00 89.81 79 LYS A C 1
ATOM 570 O O . LYS A 1 79 ? -14.080 12.863 14.982 1.00 89.81 79 LYS A O 1
ATOM 575 N N . LEU A 1 80 ? -13.571 12.999 12.801 1.00 91.25 80 LEU A N 1
ATOM 576 C CA . LEU A 1 80 ? -14.936 13.305 12.364 1.00 91.25 80 LEU A CA 1
ATOM 577 C C . LEU A 1 80 ? -15.876 12.117 12.590 1.00 91.25 80 LEU A C 1
ATOM 579 O O . LEU A 1 80 ? -16.978 12.294 13.105 1.00 91.25 80 LEU A O 1
ATOM 583 N N . MET A 1 81 ? -15.431 10.895 12.296 1.00 89.19 81 MET A N 1
ATOM 584 C CA . MET A 1 81 ? -16.213 9.682 12.551 1.00 89.19 81 MET A CA 1
ATOM 585 C C . MET A 1 81 ? -16.529 9.486 14.040 1.00 89.19 81 MET A C 1
ATOM 587 O O . MET A 1 81 ? -17.591 8.955 14.371 1.00 89.19 81 MET A O 1
ATOM 591 N N . ASN A 1 82 ? -15.674 9.980 14.942 1.00 90.81 82 ASN A N 1
ATOM 592 C CA . ASN A 1 82 ? -15.911 9.946 16.389 1.00 90.81 82 ASN A CA 1
ATOM 593 C C . ASN A 1 82 ? -17.056 10.844 16.869 1.00 90.81 82 ASN A C 1
ATOM 595 O O . ASN A 1 82 ? -17.502 10.672 18.002 1.00 90.81 82 ASN A O 1
ATOM 599 N N . LEU A 1 83 ? -17.531 11.783 16.045 1.00 89.00 83 LEU A N 1
ATOM 600 C CA . LEU A 1 83 ? -18.679 12.635 16.375 1.00 89.00 83 LEU A CA 1
ATOM 601 C C . LEU A 1 83 ? -20.015 11.920 16.128 1.00 89.00 83 LEU A C 1
ATOM 603 O O . LEU A 1 83 ? -20.990 12.203 16.818 1.00 89.00 83 LEU A O 1
ATOM 607 N N . CYS A 1 84 ? -20.057 10.983 15.177 1.00 88.25 84 CYS A N 1
ATOM 608 C CA . CYS A 1 84 ? -21.291 10.311 14.753 1.00 88.25 84 CYS A CA 1
ATOM 609 C C . CYS A 1 84 ? -21.369 8.831 15.170 1.00 88.25 84 CYS A C 1
ATOM 611 O O . CYS A 1 84 ? -22.427 8.215 15.046 1.00 88.25 84 CYS A O 1
ATOM 613 N N . SER A 1 85 ? -20.269 8.240 15.646 1.00 84.38 85 SER A N 1
ATOM 614 C CA . SER A 1 85 ? -20.189 6.806 15.956 1.00 84.38 85 SER A CA 1
ATOM 615 C C . SER A 1 85 ? -20.367 6.522 17.446 1.00 84.38 85 SER A C 1
ATOM 617 O O . SER A 1 85 ? -19.803 7.210 18.294 1.00 84.38 85 SER A O 1
ATOM 619 N N . LYS A 1 86 ? -21.104 5.451 17.774 1.00 83.31 86 LYS A N 1
ATOM 620 C CA . LYS A 1 86 ? -21.255 4.965 19.160 1.00 83.31 86 LYS A CA 1
ATOM 621 C C . LYS A 1 86 ? -19.934 4.432 19.727 1.00 83.31 86 LYS A C 1
ATOM 623 O O . LYS A 1 86 ? -19.607 4.700 20.877 1.00 83.31 86 LYS A O 1
ATOM 628 N N . ASN A 1 87 ? -19.171 3.718 18.897 1.00 87.75 87 ASN A N 1
ATOM 629 C CA . ASN A 1 87 ? -17.822 3.257 19.215 1.00 87.75 87 ASN A CA 1
ATOM 630 C C . ASN A 1 87 ? -16.819 4.240 18.610 1.00 87.75 87 ASN A C 1
ATOM 632 O O . ASN A 1 87 ? -16.739 4.366 17.389 1.00 87.75 87 ASN A O 1
ATOM 636 N N . LYS A 1 88 ? -16.081 4.958 19.460 1.00 86.94 88 LYS A N 1
ATOM 637 C CA . LYS A 1 88 ? -15.073 5.922 19.008 1.00 86.94 88 LYS A CA 1
ATOM 638 C C . LYS A 1 88 ? -13.871 5.177 18.426 1.00 86.94 88 LYS A C 1
ATOM 640 O O . LYS A 1 88 ? -13.286 4.319 19.080 1.00 86.94 88 LYS A O 1
ATOM 645 N N . ILE A 1 89 ? -13.504 5.534 17.207 1.00 87.56 89 ILE A N 1
ATOM 646 C CA . ILE A 1 89 ? -12.346 5.048 16.466 1.00 87.56 89 ILE A CA 1
ATOM 647 C C . ILE A 1 89 ? -11.094 5.748 16.998 1.00 87.56 89 ILE A C 1
ATOM 649 O O . ILE A 1 89 ? -11.066 6.970 17.172 1.00 87.56 89 ILE A O 1
ATOM 653 N N . ASN A 1 90 ? -10.027 4.989 17.237 1.00 88.00 90 ASN A N 1
ATOM 654 C CA . ASN A 1 90 ? -8.745 5.577 17.607 1.00 88.00 90 ASN A CA 1
ATOM 655 C C . ASN A 1 90 ? -8.183 6.383 16.413 1.00 88.00 90 ASN A C 1
ATOM 657 O O . ASN A 1 90 ? -7.958 5.794 15.353 1.00 88.00 90 ASN A O 1
ATOM 661 N N . PRO A 1 91 ? -7.910 7.698 16.549 1.00 89.00 91 PRO A N 1
ATOM 662 C CA . PRO A 1 91 ? -7.373 8.509 15.456 1.00 89.00 91 PRO A CA 1
ATOM 663 C C . PRO A 1 91 ? -6.064 7.978 14.856 1.00 89.00 91 PRO A C 1
ATOM 665 O O . PRO A 1 91 ? -5.805 8.235 13.685 1.00 89.00 91 PRO A O 1
ATOM 668 N N . LEU A 1 92 ? -5.279 7.197 15.611 1.00 86.94 92 LEU A N 1
ATOM 669 C CA . LEU A 1 92 ? -4.064 6.527 15.123 1.00 86.94 92 LEU A CA 1
ATOM 670 C C . LEU A 1 92 ? -4.337 5.526 13.985 1.00 86.94 92 LEU A C 1
ATOM 672 O O . LEU A 1 92 ? -3.449 5.239 13.184 1.00 86.94 92 LEU A O 1
ATOM 676 N N . ILE A 1 93 ? -5.563 5.006 13.882 1.00 87.81 93 ILE A N 1
ATOM 677 C CA . ILE A 1 93 ? -5.995 4.142 12.773 1.00 87.81 93 ILE A CA 1
ATOM 678 C C . ILE A 1 93 ? -6.182 4.972 11.498 1.00 87.81 93 ILE A C 1
ATOM 680 O O . ILE A 1 93 ? -5.909 4.497 10.402 1.00 87.81 93 ILE A O 1
ATOM 684 N N . GLY A 1 94 ? -6.563 6.246 11.628 1.00 85.31 94 GLY A N 1
ATOM 685 C CA . GLY A 1 94 ? -6.744 7.148 10.492 1.00 85.31 94 GLY A CA 1
ATOM 686 C C . GLY A 1 94 ? -5.473 7.334 9.659 1.00 85.31 94 GLY A C 1
ATOM 687 O O . GLY A 1 94 ? -5.544 7.364 8.433 1.00 85.31 94 GLY A O 1
ATOM 688 N N . SER A 1 95 ? -4.295 7.386 10.290 1.00 85.25 95 SER A N 1
ATOM 689 C CA . SER A 1 95 ? -3.015 7.460 9.568 1.00 85.25 95 SER A CA 1
ATOM 690 C C . SER A 1 95 ? -2.609 6.140 8.903 1.00 85.25 95 SER A C 1
ATOM 692 O O . SER A 1 95 ? -1.814 6.163 7.965 1.00 85.25 95 SER A O 1
ATOM 694 N N . ALA A 1 96 ? -3.163 5.002 9.340 1.00 85.75 96 ALA A N 1
ATOM 695 C CA . ALA A 1 96 ? -2.919 3.696 8.721 1.00 85.75 96 ALA A CA 1
ATOM 696 C C . ALA A 1 96 ? -3.634 3.538 7.364 1.00 85.75 96 ALA A C 1
ATOM 698 O O . ALA A 1 96 ? -3.318 2.618 6.616 1.00 85.75 96 ALA A O 1
ATOM 699 N N . GLY A 1 97 ? -4.546 4.457 7.016 1.00 83.00 97 GLY A N 1
ATOM 700 C CA . GLY A 1 97 ? -5.249 4.470 5.729 1.00 83.00 97 GLY A CA 1
ATOM 701 C C . GLY A 1 97 ? -4.359 4.767 4.515 1.00 83.00 97 GLY A C 1
ATOM 702 O O . GLY A 1 97 ? -4.772 4.530 3.380 1.00 83.00 97 GLY A O 1
ATOM 703 N N . VAL A 1 98 ? -3.127 5.251 4.719 1.00 86.69 98 VAL A N 1
ATOM 704 C CA . VAL A 1 98 ? -2.129 5.320 3.643 1.00 86.69 98 VAL A CA 1
ATOM 705 C C . VAL A 1 98 ? -1.750 3.891 3.258 1.00 86.69 98 VAL A C 1
ATOM 707 O O . VAL A 1 98 ? -1.216 3.156 4.083 1.00 86.69 98 VAL A O 1
ATOM 710 N N . SER A 1 99 ? -2.001 3.499 2.005 1.00 81.50 99 SER A N 1
ATOM 711 C CA . SER A 1 99 ? -1.952 2.109 1.508 1.00 81.50 99 SER A CA 1
ATOM 712 C C . SER A 1 99 ? -0.555 1.454 1.442 1.00 81.50 99 SER A C 1
ATOM 714 O O . SER A 1 99 ? -0.298 0.611 0.586 1.00 81.50 99 SER A O 1
ATOM 716 N N . ALA A 1 100 ? 0.363 1.801 2.345 1.00 83.75 100 ALA A N 1
ATOM 717 C CA . ALA A 1 100 ? 1.658 1.154 2.529 1.00 83.75 100 ALA A CA 1
ATOM 718 C C . ALA A 1 100 ? 1.514 -0.117 3.389 1.00 83.75 100 ALA A C 1
ATOM 720 O O . ALA A 1 100 ? 2.006 -0.196 4.516 1.00 83.75 100 ALA A O 1
ATOM 721 N N . VAL A 1 101 ? 0.802 -1.118 2.871 1.00 74.62 101 VAL A N 1
ATOM 722 C CA . VAL A 1 101 ? 0.579 -2.401 3.558 1.00 74.62 101 VAL A CA 1
ATOM 723 C C . VAL A 1 101 ? 1.871 -3.236 3.641 1.00 74.62 101 VAL A C 1
ATOM 725 O O . VAL A 1 101 ? 2.644 -3.248 2.685 1.00 74.62 101 VAL A O 1
ATOM 728 N N . PRO A 1 102 ? 2.151 -3.959 4.745 1.00 82.25 102 PRO A N 1
ATOM 729 C CA . PRO A 1 102 ? 1.533 -3.882 6.075 1.00 82.25 102 PRO A CA 1
ATOM 730 C C . PRO A 1 102 ? 2.184 -2.815 6.983 1.00 82.25 102 PRO A C 1
ATOM 732 O O . PRO A 1 102 ? 1.874 -2.726 8.171 1.00 82.25 102 PRO A O 1
ATOM 735 N N . MET A 1 103 ? 3.142 -2.040 6.470 1.00 85.12 103 MET A N 1
ATOM 736 C CA . MET A 1 103 ? 4.006 -1.184 7.285 1.00 85.12 103 MET A CA 1
ATOM 737 C C . MET A 1 103 ? 3.278 0.026 7.890 1.00 85.12 103 MET A C 1
ATOM 739 O O . MET A 1 103 ? 3.578 0.389 9.023 1.00 85.12 103 MET A O 1
ATOM 743 N N . ALA A 1 104 ? 2.288 0.606 7.206 1.00 84.69 104 ALA A N 1
ATOM 744 C CA . ALA A 1 104 ? 1.476 1.706 7.735 1.00 84.69 104 ALA A CA 1
ATOM 745 C C . ALA A 1 104 ? 0.774 1.312 9.045 1.00 84.69 104 ALA A C 1
ATOM 747 O O . ALA A 1 104 ? 0.907 2.004 10.055 1.00 84.69 104 ALA A O 1
ATOM 748 N N . ALA A 1 105 ? 0.128 0.141 9.067 1.00 86.62 105 ALA A N 1
ATOM 749 C CA . ALA A 1 105 ? -0.501 -0.403 10.268 1.00 86.62 105 ALA A CA 1
ATOM 750 C C . ALA A 1 105 ? 0.525 -0.696 11.380 1.00 86.62 105 ALA A C 1
ATOM 752 O O . ALA A 1 105 ? 0.254 -0.450 12.555 1.00 86.62 105 ALA A O 1
ATOM 753 N N . ARG A 1 106 ? 1.734 -1.159 11.028 1.00 87.38 106 ARG A N 1
ATOM 754 C CA . ARG A 1 106 ? 2.826 -1.377 11.998 1.00 87.38 106 ARG A CA 1
ATOM 755 C C . ARG A 1 106 ? 3.322 -0.078 12.628 1.00 87.38 106 ARG A C 1
ATOM 757 O O . ARG A 1 106 ? 3.567 -0.061 13.832 1.00 87.38 106 ARG A O 1
ATOM 764 N N . VAL A 1 107 ? 3.453 0.997 11.851 1.00 88.81 107 VAL A N 1
ATOM 765 C CA . VAL A 1 107 ? 3.853 2.315 12.370 1.00 88.81 107 VAL A CA 1
ATOM 766 C C . VAL A 1 107 ? 2.772 2.872 13.296 1.00 88.81 107 VAL A C 1
ATOM 768 O O . VAL A 1 107 ? 3.096 3.275 14.411 1.00 88.81 107 VAL A O 1
ATOM 771 N N . SER A 1 108 ? 1.495 2.798 12.910 1.00 87.62 108 SER A N 1
ATOM 772 C CA . SER A 1 108 ? 0.385 3.176 13.798 1.00 87.62 108 SER A CA 1
ATOM 773 C C . SER A 1 108 ? 0.349 2.340 15.083 1.00 87.62 108 SER A C 1
ATOM 775 O O . SER A 1 108 ? 0.114 2.885 16.158 1.00 87.62 108 SER A O 1
ATOM 777 N N . ASN A 1 109 ? 0.637 1.036 15.007 1.00 89.19 109 ASN A N 1
ATOM 778 C CA . ASN A 1 109 ? 0.729 0.172 16.185 1.00 89.19 109 ASN A CA 1
ATOM 779 C C . ASN A 1 109 ? 1.894 0.554 17.102 1.00 89.19 109 ASN A C 1
ATOM 781 O O . ASN A 1 109 ? 1.726 0.564 18.315 1.00 89.19 109 ASN A O 1
ATOM 785 N N . LYS A 1 110 ? 3.057 0.901 16.541 1.00 90.56 110 LYS A N 1
ATOM 786 C CA . LYS A 1 110 ? 4.203 1.368 17.329 1.00 90.56 110 LYS A CA 1
ATOM 787 C C . LYS A 1 110 ? 3.847 2.626 18.131 1.00 90.56 110 LYS A C 1
ATOM 789 O O . LYS A 1 110 ? 4.068 2.645 19.333 1.00 90.56 110 LYS A O 1
ATOM 794 N N . VAL A 1 111 ? 3.238 3.625 17.490 1.00 91.12 111 VAL A N 1
ATOM 795 C CA . VAL A 1 111 ? 2.816 4.872 18.160 1.00 91.12 111 VAL A CA 1
ATOM 796 C C . VAL A 1 111 ? 1.691 4.620 19.177 1.00 91.12 111 VAL A C 1
ATOM 798 O O . VAL A 1 111 ? 1.624 5.269 20.220 1.00 91.12 111 VAL A O 1
ATOM 801 N N . GLY A 1 112 ? 0.818 3.644 18.913 1.00 90.12 112 GLY A N 1
ATOM 802 C CA . GLY A 1 112 ? -0.189 3.198 19.876 1.00 90.12 112 GLY A CA 1
ATOM 803 C C . GLY A 1 112 ? 0.425 2.586 21.135 1.00 90.12 112 GLY A C 1
ATOM 804 O O . GLY A 1 112 ? 0.046 2.978 22.236 1.00 90.12 112 GLY A O 1
ATOM 805 N N . LEU A 1 113 ? 1.427 1.718 20.973 1.00 90.94 113 LEU A N 1
ATOM 806 C CA . LEU A 1 113 ? 2.163 1.105 22.083 1.00 90.94 113 LEU A CA 1
ATOM 807 C C . LEU A 1 113 ? 3.023 2.106 22.865 1.00 90.94 113 LEU A C 1
ATOM 809 O O . LEU A 1 113 ? 3.221 1.928 24.063 1.00 90.94 113 LEU A O 1
ATOM 813 N N . GLU A 1 114 ? 3.512 3.165 22.213 1.00 91.56 114 GLU A N 1
ATOM 814 C CA . GLU A 1 114 ? 4.176 4.292 22.889 1.00 91.56 114 GLU A CA 1
ATOM 815 C C . GLU A 1 114 ? 3.214 5.055 23.814 1.00 91.56 114 GLU A C 1
ATOM 817 O O . GLU A 1 114 ? 3.642 5.601 24.828 1.00 91.56 114 GLU A O 1
ATOM 822 N N . SER A 1 115 ? 1.920 5.081 23.481 1.00 91.12 115 SER A N 1
ATOM 823 C CA . SER A 1 115 ? 0.891 5.736 24.296 1.00 91.12 115 SER A CA 1
ATOM 824 C C . SER A 1 115 ? 0.350 4.823 25.401 1.00 91.12 115 SER A C 1
ATOM 826 O O . SER A 1 115 ? 0.074 5.293 26.502 1.00 91.12 115 SER A O 1
ATOM 828 N N . ASP A 1 116 ? 0.186 3.531 25.112 1.00 90.19 116 ASP A N 1
ATOM 829 C CA . ASP A 1 116 ? -0.256 2.510 26.064 1.00 90.19 116 ASP A CA 1
ATOM 830 C C . ASP A 1 116 ? 0.316 1.130 25.670 1.00 90.19 116 ASP A C 1
ATOM 832 O O . ASP A 1 116 ? -0.060 0.593 24.622 1.00 90.19 116 ASP A O 1
ATOM 836 N N . PRO A 1 117 ? 1.172 0.509 26.506 1.00 87.75 117 PRO A N 1
ATOM 837 C CA . PRO A 1 117 ? 1.778 -0.796 26.231 1.00 87.75 117 PRO A CA 1
ATOM 838 C C . PRO A 1 117 ? 0.790 -1.958 26.051 1.00 87.75 117 PRO A C 1
ATOM 840 O O . PRO A 1 117 ? 1.186 -3.007 25.542 1.00 87.75 117 PRO A O 1
ATOM 843 N N . GLN A 1 118 ? -0.467 -1.814 26.481 1.00 89.44 118 GLN A N 1
ATOM 844 C CA . GLN A 1 118 ? -1.518 -2.825 26.305 1.00 89.44 118 GLN A CA 1
ATOM 845 C C . GLN A 1 118 ? -2.418 -2.551 25.089 1.00 89.44 118 GLN A C 1
ATOM 847 O O . GLN A 1 118 ? -3.262 -3.380 24.742 1.00 89.44 118 GLN A O 1
ATOM 852 N N . ASN A 1 119 ? -2.238 -1.417 24.409 1.00 88.00 119 ASN A N 1
ATOM 853 C CA . ASN A 1 119 ? -3.054 -1.018 23.271 1.00 88.00 119 ASN A CA 1
ATOM 854 C C . ASN A 1 119 ? -2.454 -1.535 21.957 1.00 88.00 119 ASN A C 1
ATOM 856 O O . ASN A 1 119 ? -1.630 -0.884 21.312 1.00 88.00 119 ASN A O 1
ATOM 860 N N . PHE A 1 120 ? -2.882 -2.731 21.552 1.00 89.12 120 PHE A N 1
ATOM 861 C CA . PHE A 1 120 ? -2.465 -3.366 20.302 1.00 89.12 120 PHE A CA 1
ATOM 862 C C . PHE A 1 120 ? -3.394 -2.975 19.146 1.00 89.12 120 PHE A C 1
ATOM 864 O O . PHE A 1 120 ? -4.531 -3.435 19.056 1.00 89.12 120 PHE A O 1
ATOM 871 N N . LEU A 1 121 ? -2.893 -2.162 18.214 1.00 83.44 121 LEU A N 1
ATOM 872 C CA . LEU A 1 121 ? -3.651 -1.681 17.057 1.00 83.44 121 LEU A CA 1
ATOM 873 C C . LEU A 1 121 ? -3.407 -2.493 15.784 1.00 83.44 121 LEU A C 1
ATOM 875 O O . LEU A 1 121 ? -4.189 -2.354 14.855 1.00 83.44 121 LEU A O 1
ATOM 879 N N . LEU A 1 122 ? -2.361 -3.323 15.695 1.00 82.81 122 LEU A N 1
ATOM 880 C CA . LEU A 1 122 ? -1.965 -3.949 14.422 1.00 82.81 122 LEU A CA 1
ATOM 881 C C . LEU A 1 122 ? -3.110 -4.727 13.751 1.00 82.81 122 LEU A C 1
ATOM 883 O O . LEU A 1 122 ? -3.346 -4.541 12.564 1.00 82.81 122 LEU A O 1
ATOM 887 N N . MET A 1 123 ? -3.842 -5.544 14.512 1.00 82.25 123 MET A N 1
ATOM 888 C CA . MET A 1 123 ? -4.967 -6.330 13.986 1.00 82.25 123 MET A CA 1
ATOM 889 C C . MET A 1 123 ? -6.164 -5.459 13.591 1.00 82.25 123 MET A C 1
ATOM 891 O O . MET A 1 123 ? -6.885 -5.795 12.662 1.00 82.25 123 MET A O 1
ATOM 895 N N . HIS A 1 124 ? -6.378 -4.338 14.282 1.00 83.00 124 HIS A N 1
ATOM 896 C CA . HIS A 1 124 ? -7.527 -3.463 14.047 1.00 83.00 124 HIS A CA 1
ATOM 897 C C . HIS A 1 124 ? -7.251 -2.387 12.982 1.00 83.00 124 HIS A C 1
ATOM 899 O O . HIS A 1 124 ? -8.166 -1.906 12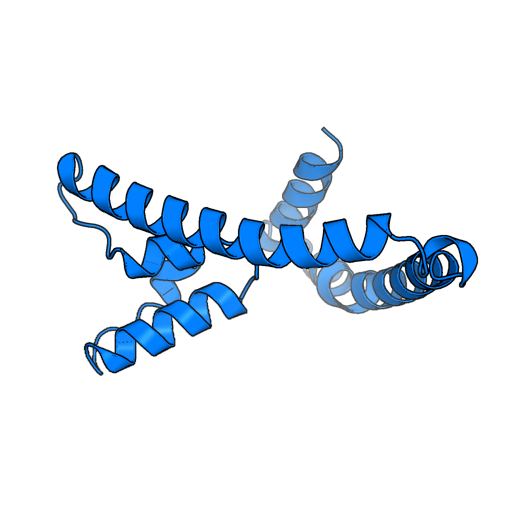.325 1.00 83.00 124 HIS A O 1
ATOM 905 N N . ALA A 1 125 ? -5.984 -2.018 12.785 1.00 79.12 125 ALA A N 1
ATOM 906 C CA . ALA A 1 125 ? -5.546 -0.993 11.843 1.00 79.12 125 ALA A CA 1
ATOM 907 C C . ALA A 1 125 ? -5.253 -1.532 10.433 1.00 79.12 125 ALA A C 1
ATOM 909 O O . ALA A 1 125 ? -4.909 -0.746 9.554 1.00 79.12 125 ALA A O 1
ATOM 910 N N . MET A 1 126 ? -5.357 -2.847 10.208 1.00 76.56 126 MET A N 1
ATOM 911 C CA . MET A 1 126 ? -5.186 -3.449 8.878 1.00 76.56 126 MET A CA 1
ATOM 912 C C . MET A 1 126 ? -6.413 -3.308 7.962 1.00 76.56 126 MET A C 1
ATOM 914 O O . MET A 1 126 ? -6.277 -3.593 6.772 1.00 76.56 126 MET A O 1
ATOM 918 N N . GLY A 1 127 ? -7.523 -2.764 8.480 1.00 66.31 127 GLY A N 1
ATOM 919 C CA . GLY A 1 127 ? -8.760 -2.529 7.728 1.00 66.31 127 GLY A CA 1
ATOM 920 C C . GLY A 1 127 ? -9.678 -3.739 7.686 1.00 66.31 127 GLY A C 1
ATOM 921 O O . GLY A 1 127 ? -9.161 -4.875 7.622 1.00 66.31 127 GLY A O 1
#

Secondary structure (DSSP, 8-state):
-HHHHHHHHHHHHHHTSS-HHHHHIIIIIIHHHHHHHHHHHHHTT--HHHHSSHHHHHHHHHHHHHHHHHHHHHHHHHHHHHHH-SSPPPHHHHGGGSS-TTHHHHHHHHHHHHH-TT---TTTTT-